Protein AF-A0A354GPM1-F1 (afdb_monomer)

Radius of gyration: 26.28 Å; Cα contacts (8 Å, |Δi|>4): 147; chains: 1; bounding box: 76×31×67 Å

Foldseek 3Di:
DAPVVVLVVLQVCCVPDPFVKHWDWDADPQRKIKIWIDGPNKIWIWIQDPVVQKIAIATDDVVPDDPPPDRPDIGNDPVVNSVVVVVVRVVVVVVVVVVVVVPDDPPPDDDDDDDDDDDDDDDDD

Secondary structure (DSSP, 8-state):
--HHHHHHHHHHHHHHSSS--EEEEEE-TTS-EEEEEEETTEEEEEEEETTTTEEEEEEE-GGGSS--SS-SEEESSHHHHHHHHHHHHHHHHHHHHHHTTTTS---------------------

Mean predicted aligned error: 13.6 Å

Sequence (125 aa):
MGVYEDMTGLADELQKGTFSVRTEIKAFPSGEVWLDVHYAGRLFLIVYLRREQCFGVDEYIRERDGIGTDFHFSFQDFESAKAKLLSLLDEAQSAAALAGKSGFGEQTPVGTVHGADGNRAVSSQ

Nearest PDB structures (foldseek):
  5bvt-assembly1_A  TM=6.983E-01  e=1.173E+00  Pygoscelis papua
  5hr6-assembly2_B  TM=5.581E-01  e=8.258E-01  Escherichia coli
  6hxy-assembly1_A-2  TM=4.390E-01  e=1.873E+00  Danio rerio
  6hxy-assembly1_B-2  TM=3.743E-01  e=1.873E+00  Danio rerio
  6hxv-assembly1_B  TM=3.379E-01  e=3.170E+00  Danio rerio

Solvent-accessible surface area (backbone atoms only — not comparable to full-atom values): 7760 Å² total; per-residue (Å²): 137,54,71,68,55,56,54,49,50,50,43,49,51,45,53,72,42,94,50,86,40,50,63,49,80,48,79,44,95,89,59,32,39,38,37,41,37,36,42,94,93,38,40,35,39,41,34,36,39,58,90,79,57,27,26,34,36,39,72,51,52,86,91,68,70,67,83,59,99,61,65,83,37,77,29,76,43,68,66,60,39,51,52,52,50,50,50,52,52,50,52,49,49,54,50,51,60,53,6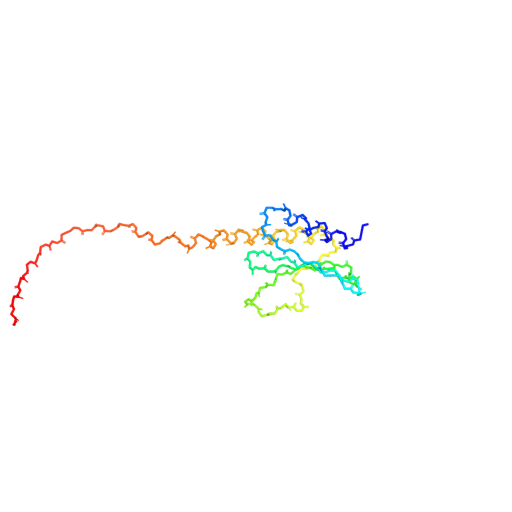1,68,54,78,77,73,74,93,72,82,82,83,82,90,81,83,86,78,89,81,88,81,91,79,89,86,133

pLDDT: mean 72.74, std 16.99, range [40.0, 90.56]

Structure (mmCIF, N/CA/C/O backbone):
data_AF-A0A354GPM1-F1
#
_entry.id   AF-A0A354GPM1-F1
#
loop_
_atom_site.group_PDB
_atom_site.id
_atom_site.type_symbol
_atom_site.label_atom_id
_atom_site.label_alt_id
_atom_site.label_comp_id
_atom_site.label_asym_id
_atom_site.label_entity_id
_atom_site.label_seq_id
_atom_site.pdbx_PDB_ins_code
_atom_site.Cartn_x
_atom_site.Cartn_y
_atom_site.Cartn_z
_atom_site.occupancy
_atom_site.B_iso_or_equiv
_atom_site.auth_seq_id
_atom_site.auth_comp_id
_atom_site.auth_asym_id
_atom_site.auth_atom_id
_atom_site.pdbx_PDB_model_num
ATOM 1 N N . MET A 1 1 ? 17.493 2.861 -6.742 1.00 55.19 1 MET A N 1
ATOM 2 C CA . MET A 1 1 ? 16.599 2.201 -5.778 1.00 55.19 1 MET A CA 1
ATOM 3 C C . MET A 1 1 ? 15.444 1.645 -6.571 1.00 55.19 1 MET A C 1
ATOM 5 O O . MET A 1 1 ? 14.931 2.344 -7.440 1.00 55.19 1 MET A O 1
ATOM 9 N N . GLY A 1 2 ? 15.190 0.350 -6.429 1.00 78.62 2 GLY A N 1
ATOM 10 C CA . GLY A 1 2 ? 14.110 -0.331 -7.128 1.00 78.62 2 GLY A CA 1
ATOM 11 C C . GLY A 1 2 ? 12.808 -0.233 -6.346 1.00 78.62 2 GLY A C 1
ATOM 12 O O . GLY A 1 2 ? 12.821 -0.288 -5.124 1.00 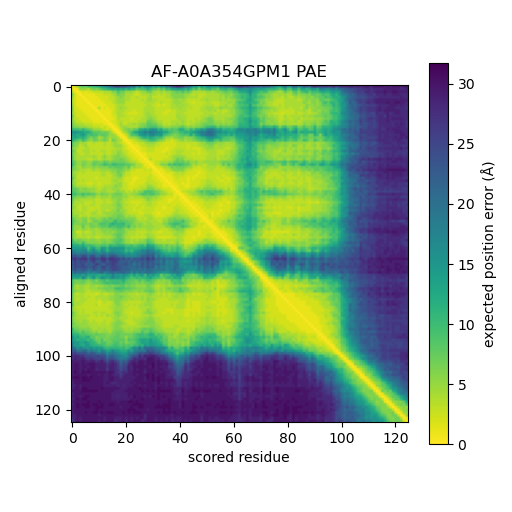78.62 2 GLY A O 1
ATOM 13 N N . VAL A 1 3 ? 11.680 -0.211 -7.057 1.00 81.12 3 VAL A N 1
ATOM 14 C CA . VAL A 1 3 ? 10.333 -0.126 -6.464 1.00 81.12 3 VAL A CA 1
ATOM 15 C C . VAL A 1 3 ? 10.069 -1.195 -5.397 1.00 81.12 3 VAL A C 1
ATOM 17 O O . VAL A 1 3 ? 9.346 -0.966 -4.433 1.00 81.12 3 VAL A O 1
ATOM 20 N N . TYR A 1 4 ? 10.680 -2.370 -5.541 1.00 84.69 4 TYR A N 1
ATOM 21 C CA . TYR A 1 4 ? 10.616 -3.423 -4.533 1.00 84.69 4 TYR A CA 1
ATOM 22 C C . TYR A 1 4 ? 11.267 -3.015 -3.200 1.00 84.69 4 TYR A C 1
ATOM 24 O O . TYR A 1 4 ? 10.730 -3.324 -2.140 1.00 84.69 4 TYR A O 1
ATOM 32 N N . GLU A 1 5 ? 12.405 -2.317 -3.239 1.00 87.69 5 GLU A N 1
ATOM 33 C CA . GLU A 1 5 ? 13.086 -1.814 -2.040 1.00 87.69 5 GLU A CA 1
ATOM 34 C C . GLU A 1 5 ? 12.235 -0.742 -1.355 1.00 87.69 5 GLU A C 1
ATOM 36 O O . GLU A 1 5 ? 12.056 -0.809 -0.143 1.00 87.69 5 GLU A O 1
ATOM 41 N N . ASP A 1 6 ? 11.644 0.175 -2.129 1.00 87.12 6 ASP A N 1
ATOM 42 C CA . ASP A 1 6 ? 10.750 1.220 -1.614 1.00 87.12 6 ASP A CA 1
ATOM 43 C C . ASP A 1 6 ? 9.501 0.619 -0.940 1.00 87.12 6 ASP A C 1
ATOM 45 O O . ASP A 1 6 ? 9.166 0.958 0.196 1.00 87.12 6 ASP A O 1
ATOM 49 N N . MET A 1 7 ? 8.856 -0.357 -1.591 1.00 85.88 7 MET A N 1
ATOM 50 C CA . MET A 1 7 ? 7.717 -1.108 -1.040 1.00 85.88 7 MET A CA 1
ATOM 51 C C . MET A 1 7 ? 8.091 -1.879 0.232 1.00 85.88 7 MET A C 1
ATOM 53 O O . MET A 1 7 ? 7.322 -1.911 1.193 1.00 85.88 7 MET A O 1
ATOM 57 N N . THR A 1 8 ? 9.279 -2.489 0.256 1.00 88.19 8 THR A N 1
ATOM 58 C CA . THR A 1 8 ? 9.772 -3.231 1.425 1.00 88.19 8 THR A CA 1
ATOM 59 C C . THR A 1 8 ? 10.096 -2.300 2.586 1.00 88.19 8 THR A C 1
ATOM 61 O O . THR A 1 8 ? 9.743 -2.605 3.724 1.00 88.19 8 THR A O 1
ATOM 64 N N . GLY A 1 9 ? 10.705 -1.147 2.303 1.00 88.06 9 GLY A N 1
ATOM 65 C CA . GLY A 1 9 ? 10.955 -0.099 3.287 1.00 88.06 9 GLY A CA 1
ATOM 66 C C . GLY A 1 9 ? 9.656 0.398 3.913 1.00 88.06 9 GLY A C 1
ATOM 67 O O . GLY A 1 9 ? 9.536 0.417 5.133 1.00 88.06 9 GLY A O 1
ATOM 68 N N . LEU A 1 10 ? 8.641 0.684 3.093 1.00 86.25 10 LEU A N 1
ATOM 69 C CA . LEU A 1 10 ? 7.324 1.089 3.582 1.00 86.25 10 LEU A CA 1
ATOM 70 C C . LEU A 1 10 ? 6.648 0.002 4.426 1.00 86.25 10 LEU A C 1
ATOM 72 O O . LEU A 1 10 ? 6.079 0.304 5.471 1.00 86.25 10 LEU A O 1
ATOM 76 N N . ALA A 1 11 ? 6.708 -1.261 4.004 1.00 87.38 11 ALA A N 1
ATOM 77 C CA . ALA A 1 11 ? 6.135 -2.369 4.763 1.00 87.38 11 ALA A CA 1
ATOM 78 C C . ALA A 1 11 ? 6.765 -2.509 6.159 1.00 87.38 11 ALA A C 1
ATOM 80 O O . ALA A 1 11 ? 6.046 -2.773 7.124 1.00 87.38 11 ALA A O 1
ATOM 81 N N . ASP A 1 12 ? 8.083 -2.325 6.254 1.00 87.06 12 ASP A N 1
ATOM 82 C CA . ASP A 1 12 ? 8.847 -2.353 7.502 1.00 87.06 12 ASP A CA 1
ATOM 83 C C . ASP A 1 12 ? 8.547 -1.128 8.382 1.00 87.06 12 ASP A C 1
ATOM 85 O O . ASP A 1 12 ? 8.286 -1.288 9.574 1.00 87.06 12 ASP A O 1
ATOM 89 N N . GLU A 1 13 ? 8.479 0.075 7.799 1.00 87.50 13 GLU A N 1
ATOM 90 C CA . GLU A 1 13 ? 8.052 1.297 8.496 1.00 87.50 13 GLU A CA 1
ATOM 91 C C . GLU A 1 13 ? 6.649 1.144 9.093 1.00 87.50 13 GLU A C 1
ATOM 93 O O . GLU A 1 13 ? 6.418 1.493 10.251 1.00 87.50 13 GLU A O 1
ATOM 98 N N . LEU A 1 14 ? 5.715 0.586 8.321 1.00 84.69 14 LEU A N 1
ATOM 99 C CA . LEU A 1 14 ? 4.345 0.337 8.752 1.00 84.69 14 LEU A CA 1
ATOM 100 C C . LEU A 1 14 ? 4.295 -0.673 9.906 1.00 84.69 14 LEU A C 1
ATOM 102 O O . LEU A 1 14 ? 3.635 -0.407 10.906 1.00 84.69 14 LEU A O 1
ATOM 106 N N . GLN A 1 15 ? 5.029 -1.788 9.811 1.00 82.69 15 GLN A N 1
ATOM 107 C CA . GLN A 1 15 ? 5.090 -2.802 10.875 1.00 82.69 15 GLN A CA 1
ATOM 108 C C . GLN A 1 15 ? 5.768 -2.304 12.159 1.00 82.69 15 GLN A C 1
ATOM 110 O O . GLN A 1 15 ? 5.400 -2.732 13.252 1.00 82.69 15 GLN A O 1
ATOM 115 N N . LYS A 1 16 ? 6.772 -1.428 12.042 1.00 81.38 16 LYS A N 1
ATOM 116 C CA . LYS A 1 16 ? 7.478 -0.819 13.184 1.00 81.38 16 LYS A CA 1
ATOM 117 C C . LYS A 1 16 ? 6.754 0.395 13.761 1.00 81.38 16 LYS A C 1
ATOM 119 O O . LYS A 1 16 ? 7.109 0.852 14.847 1.00 81.38 16 LYS A O 1
ATOM 124 N N . GLY A 1 17 ? 5.795 0.941 13.021 1.00 72.75 17 GLY A N 1
ATOM 125 C CA . GLY A 1 17 ? 5.031 2.113 13.406 1.00 72.75 17 GLY A CA 1
ATOM 126 C C . GLY A 1 17 ? 4.049 1.852 14.547 1.00 72.75 17 GLY A C 1
ATOM 127 O O . GLY A 1 17 ? 3.899 0.752 15.071 1.00 72.75 17 GLY A O 1
ATOM 128 N N . THR A 1 18 ? 3.329 2.905 14.924 1.00 64.06 18 THR A N 1
ATOM 129 C CA . THR A 1 18 ? 2.307 2.880 15.986 1.00 64.06 18 THR A CA 1
ATOM 130 C C . THR A 1 18 ? 1.074 2.050 15.610 1.00 64.06 18 THR A C 1
ATOM 132 O O . THR A 1 18 ? 0.265 1.694 16.469 1.00 64.06 18 THR A O 1
ATOM 135 N N . PHE A 1 19 ? 0.894 1.750 14.325 1.00 65.94 19 PHE A N 1
ATOM 136 C CA . PHE A 1 19 ? -0.253 1.007 13.836 1.00 65.94 19 PHE A CA 1
ATOM 137 C C . PHE A 1 19 ? 0.020 -0.494 13.953 1.00 65.94 19 PHE A C 1
ATOM 139 O O . PHE A 1 19 ? 1.012 -0.991 13.434 1.00 65.94 19 PHE A O 1
ATOM 146 N N . SER A 1 20 ? -0.874 -1.250 14.597 1.00 73.06 20 SER A N 1
ATOM 147 C CA . SER A 1 20 ? -0.839 -2.720 14.555 1.00 73.06 20 SER A CA 1
ATOM 148 C C . SER A 1 20 ? -1.300 -3.219 13.182 1.00 73.06 20 SER A C 1
ATOM 150 O O . SER A 1 20 ? -2.395 -3.761 13.034 1.00 73.06 20 SER A O 1
ATOM 152 N N . VAL A 1 21 ? -0.483 -2.958 12.164 1.00 82.88 21 VAL A N 1
ATOM 153 C CA . VAL A 1 21 ? -0.718 -3.335 10.772 1.00 82.88 21 VAL A CA 1
ATOM 154 C C . VAL A 1 21 ? 0.043 -4.597 10.433 1.00 82.88 21 VAL A C 1
ATOM 156 O O . VAL A 1 21 ? 1.176 -4.804 10.863 1.00 82.88 21 VAL A O 1
ATOM 159 N N . ARG A 1 22 ? -0.579 -5.446 9.623 1.00 86.50 22 ARG A N 1
ATOM 160 C CA . ARG A 1 22 ? 0.089 -6.594 9.018 1.00 86.50 22 ARG A CA 1
ATOM 161 C C . ARG A 1 22 ? 0.302 -6.292 7.548 1.00 86.50 22 ARG A C 1
ATOM 163 O O . ARG A 1 22 ? -0.668 -6.020 6.847 1.00 86.50 22 ARG A O 1
ATOM 170 N N . THR A 1 23 ? 1.547 -6.353 7.098 1.00 89.31 23 THR A N 1
ATOM 171 C CA . THR A 1 23 ? 1.896 -6.099 5.701 1.00 89.31 23 THR A CA 1
ATOM 172 C C . THR A 1 23 ? 2.361 -7.376 5.007 1.00 89.31 23 THR A C 1
ATOM 174 O O . THR A 1 23 ? 3.011 -8.223 5.620 1.00 89.31 23 THR A O 1
ATOM 177 N N . GLU A 1 24 ? 1.997 -7.543 3.738 1.00 89.75 24 GLU A N 1
ATOM 178 C CA . GLU A 1 24 ? 2.404 -8.670 2.893 1.00 89.75 24 GLU A CA 1
ATOM 179 C C . GLU A 1 24 ? 2.786 -8.153 1.502 1.00 89.75 24 GLU A C 1
ATOM 181 O O . GLU A 1 24 ? 1.989 -7.501 0.836 1.00 89.75 24 GLU A O 1
ATOM 186 N N . ILE A 1 25 ? 4.018 -8.430 1.068 1.00 90.56 25 ILE A N 1
ATOM 187 C CA . ILE A 1 25 ? 4.526 -8.013 -0.246 1.00 90.56 25 ILE A CA 1
ATOM 188 C C . ILE A 1 25 ? 4.445 -9.188 -1.212 1.00 90.56 25 ILE A C 1
ATOM 190 O O . ILE A 1 25 ? 4.903 -10.291 -0.906 1.00 90.56 25 ILE A O 1
ATOM 194 N N . LYS A 1 26 ? 3.931 -8.933 -2.412 1.00 89.38 26 LYS A N 1
ATOM 195 C CA . LYS A 1 26 ? 3.861 -9.880 -3.525 1.00 89.38 26 LYS A CA 1
ATOM 196 C C . LYS A 1 26 ? 4.541 -9.276 -4.744 1.00 89.38 26 LYS A C 1
ATOM 198 O O . LYS A 1 26 ? 4.072 -8.297 -5.315 1.00 89.38 26 LYS A O 1
ATOM 203 N N . ALA A 1 27 ? 5.653 -9.872 -5.155 1.00 86.88 27 ALA A N 1
ATOM 204 C CA . ALA A 1 27 ? 6.325 -9.523 -6.400 1.00 86.88 27 ALA A CA 1
ATOM 205 C C . ALA A 1 27 ? 5.941 -10.528 -7.489 1.00 86.88 27 ALA A C 1
ATOM 207 O O . ALA A 1 27 ? 6.052 -11.740 -7.292 1.00 86.88 27 ALA A O 1
ATOM 208 N N . PHE A 1 28 ? 5.510 -10.028 -8.643 1.00 84.81 28 PHE A N 1
ATOM 209 C CA . PHE A 1 28 ? 5.119 -10.852 -9.780 1.00 84.81 28 PHE A CA 1
ATOM 210 C C . PHE A 1 28 ? 6.237 -10.902 -10.828 1.00 84.81 28 PHE A C 1
ATOM 212 O O . PHE A 1 28 ? 6.945 -9.912 -11.026 1.00 84.81 28 PHE A O 1
ATOM 219 N N . PRO A 1 29 ? 6.384 -12.018 -11.569 1.00 79.19 29 PRO A N 1
ATOM 220 C CA . PRO A 1 29 ? 7.387 -12.141 -12.631 1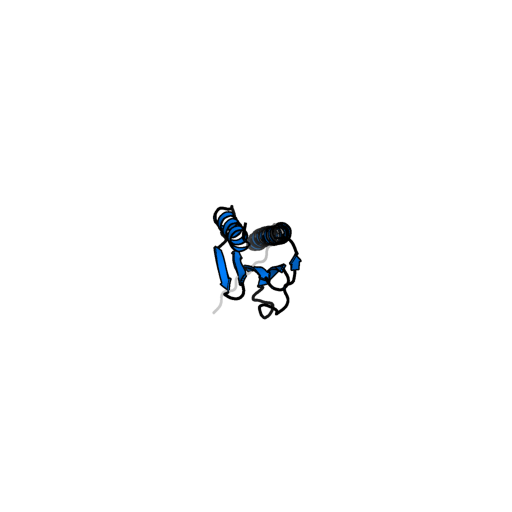.00 79.19 29 PRO A CA 1
ATOM 221 C C . PRO A 1 29 ? 7.190 -11.129 -13.774 1.00 79.19 29 PRO A C 1
ATOM 223 O O . PRO A 1 29 ? 8.134 -10.826 -14.499 1.00 79.19 29 PRO A O 1
ATOM 226 N N . SER A 1 30 ? 5.993 -10.550 -13.905 1.00 79.50 30 SER A N 1
ATOM 227 C CA . SER A 1 30 ? 5.692 -9.414 -14.785 1.00 79.50 30 SER A CA 1
ATOM 228 C C . SER A 1 30 ? 6.480 -8.137 -14.433 1.00 79.50 30 SER A C 1
ATOM 230 O O . SER A 1 30 ? 6.636 -7.238 -15.265 1.00 79.50 30 SER A O 1
ATOM 232 N N . GLY A 1 31 ? 6.990 -8.055 -13.200 1.00 81.94 31 GLY A N 1
ATOM 233 C CA . GLY A 1 31 ? 7.617 -6.876 -12.605 1.00 81.94 31 GLY A CA 1
ATOM 234 C C . GLY A 1 31 ? 6.638 -5.946 -11.882 1.00 81.94 31 GLY A C 1
ATOM 235 O O . GLY A 1 31 ? 7.018 -4.837 -11.520 1.00 81.94 31 GLY A O 1
ATOM 236 N N . GLU A 1 32 ? 5.396 -6.387 -11.686 1.00 87.06 32 GLU A N 1
ATOM 237 C CA . GLU A 1 32 ? 4.425 -5.730 -10.810 1.00 87.06 32 GLU A CA 1
ATOM 238 C C . GLU A 1 32 ? 4.743 -6.072 -9.351 1.00 87.06 32 GLU A C 1
ATOM 240 O O . GLU A 1 32 ? 5.130 -7.203 -9.038 1.00 87.06 32 GLU A O 1
ATOM 245 N N . VAL A 1 33 ? 4.581 -5.100 -8.457 1.00 89.31 33 VAL A N 1
ATOM 246 C CA . VAL A 1 33 ? 4.828 -5.276 -7.019 1.00 89.31 33 VAL A CA 1
ATOM 247 C C . VAL A 1 33 ? 3.602 -4.816 -6.262 1.00 89.31 33 VAL A C 1
ATOM 249 O O . VAL A 1 33 ? 3.147 -3.698 -6.460 1.00 89.31 33 VAL A O 1
ATOM 252 N N . TRP A 1 34 ? 3.048 -5.690 -5.440 1.00 90.25 34 TRP A N 1
ATOM 253 C CA . TRP A 1 34 ? 1.841 -5.449 -4.668 1.00 90.25 34 TRP A CA 1
ATOM 254 C C . TRP A 1 34 ? 2.206 -5.492 -3.191 1.00 90.25 34 TRP A C 1
ATOM 256 O O . TRP A 1 34 ? 3.002 -6.331 -2.767 1.00 90.25 34 TRP A O 1
ATOM 266 N N . LEU A 1 35 ? 1.630 -4.588 -2.416 1.00 89.88 35 LEU A N 1
ATOM 267 C CA . LEU A 1 35 ? 1.771 -4.533 -0.974 1.00 89.88 35 LEU A CA 1
ATOM 268 C C . LEU A 1 35 ? 0.374 -4.454 -0.361 1.00 89.88 35 LEU A C 1
ATOM 270 O O . LEU A 1 35 ? -0.339 -3.458 -0.500 1.00 89.88 35 LEU A O 1
ATOM 274 N N . ASP A 1 36 ? 0.020 -5.529 0.330 1.00 89.69 36 ASP A N 1
ATOM 275 C CA . ASP A 1 36 ? -1.226 -5.696 1.059 1.00 89.69 36 ASP A CA 1
ATOM 276 C C . ASP A 1 36 ? -0.999 -5.199 2.491 1.00 89.69 36 ASP A C 1
ATOM 278 O O . ASP A 1 36 ? -0.077 -5.646 3.177 1.00 89.69 36 ASP A O 1
ATOM 282 N N . VAL A 1 37 ? -1.833 -4.282 2.970 1.00 87.94 37 VAL A N 1
ATOM 283 C CA . VAL A 1 37 ? -1.747 -3.679 4.303 1.00 87.94 37 VAL A CA 1
ATOM 284 C C . VAL A 1 37 ? -3.058 -3.907 5.042 1.00 87.94 37 VAL A C 1
ATOM 286 O O . VAL A 1 37 ? -4.077 -3.280 4.770 1.00 87.94 37 VAL A O 1
ATOM 289 N N . HIS A 1 38 ? -3.041 -4.805 6.018 1.00 86.06 38 HIS A N 1
ATOM 290 C CA . HIS A 1 38 ? -4.192 -5.099 6.860 1.00 86.06 38 HIS A CA 1
ATOM 291 C C . HIS A 1 38 ? -4.169 -4.237 8.122 1.00 86.06 38 HIS A C 1
ATOM 293 O O . HIS A 1 38 ? -3.243 -4.343 8.929 1.00 86.06 38 HIS A O 1
ATOM 299 N N . TYR A 1 39 ? -5.220 -3.446 8.332 1.00 83.94 39 TYR A N 1
ATOM 300 C CA . TYR A 1 39 ? -5.386 -2.589 9.503 1.00 83.94 39 TYR A CA 1
ATOM 301 C C . TYR A 1 39 ? -6.825 -2.614 10.018 1.00 83.94 39 TYR A C 1
ATOM 303 O O . TYR A 1 39 ? -7.755 -2.379 9.256 1.00 83.94 39 TYR A O 1
ATOM 311 N N . ALA A 1 40 ? -7.022 -2.873 11.315 1.00 77.19 40 ALA A N 1
ATOM 312 C CA . ALA A 1 40 ? -8.334 -2.791 11.978 1.00 77.19 40 ALA A CA 1
ATOM 313 C C . ALA A 1 40 ? -9.485 -3.532 11.244 1.00 77.19 40 ALA A C 1
ATOM 315 O O . ALA A 1 40 ? -10.629 -3.085 11.246 1.00 77.19 40 ALA A O 1
ATOM 316 N N . GLY A 1 41 ? -9.184 -4.665 10.595 1.00 75.00 41 GLY A N 1
ATOM 317 C CA . GLY A 1 41 ? -10.158 -5.450 9.820 1.00 75.00 41 GLY A CA 1
ATOM 318 C C . GLY A 1 41 ? -10.409 -4.955 8.388 1.00 75.00 41 GLY A C 1
ATOM 319 O O . GLY A 1 41 ? -11.181 -5.581 7.665 1.00 75.00 41 GLY A O 1
ATOM 320 N N . ARG A 1 42 ? -9.734 -3.884 7.965 1.00 79.94 42 ARG A N 1
ATOM 321 C CA . ARG A 1 42 ? -9.707 -3.357 6.597 1.00 79.94 42 ARG A CA 1
ATOM 322 C C . ARG A 1 42 ? -8.418 -3.771 5.897 1.00 79.94 42 ARG A C 1
ATOM 324 O O . ARG A 1 42 ? -7.397 -3.998 6.551 1.00 79.94 42 ARG A O 1
ATOM 331 N N . LEU A 1 43 ? -8.474 -3.896 4.578 1.00 84.06 43 LEU A N 1
ATOM 332 C CA . LEU A 1 43 ? -7.319 -4.204 3.744 1.00 84.06 43 LEU A CA 1
ATOM 333 C C . LEU A 1 43 ? -7.095 -3.030 2.794 1.00 84.06 43 LEU A C 1
ATOM 335 O O . LEU A 1 43 ? -7.992 -2.662 2.050 1.00 84.06 43 LEU A O 1
ATOM 339 N N . PHE A 1 44 ? -5.900 -2.466 2.825 1.00 86.62 44 PHE A N 1
ATOM 340 C CA . PHE A 1 44 ? -5.434 -1.450 1.895 1.00 86.62 44 PHE A CA 1
ATOM 341 C C . PHE A 1 44 ? -4.402 -2.077 0.969 1.00 86.62 44 PHE A C 1
ATOM 343 O O . PHE A 1 44 ? -3.629 -2.935 1.390 1.00 86.62 44 PHE A O 1
ATOM 350 N N . LEU A 1 45 ? -4.388 -1.658 -0.285 1.00 86.31 45 LEU A N 1
ATOM 351 C CA . LEU A 1 45 ? -3.497 -2.180 -1.303 1.00 86.31 45 LEU A CA 1
ATOM 352 C C . LEU A 1 45 ? -2.716 -1.026 -1.918 1.00 86.31 45 LEU A C 1
ATOM 354 O O . LEU A 1 45 ? -3.302 -0.007 -2.279 1.00 86.31 45 LEU A O 1
ATOM 358 N N . ILE A 1 46 ? -1.410 -1.202 -2.083 1.00 89.19 46 ILE A N 1
ATOM 359 C CA . ILE A 1 46 ? -0.608 -0.380 -2.988 1.00 89.19 46 ILE A CA 1
ATOM 360 C C . ILE A 1 46 ? 0.069 -1.287 -4.011 1.00 89.19 46 ILE A C 1
ATOM 362 O O . ILE A 1 46 ? 0.772 -2.234 -3.667 1.00 89.19 46 ILE A O 1
ATOM 366 N N . VAL A 1 47 ? -0.170 -1.010 -5.287 1.00 88.62 47 VAL A N 1
ATOM 367 C CA . VAL A 1 47 ? 0.381 -1.751 -6.419 1.00 88.62 47 VAL A CA 1
ATOM 368 C C . VAL A 1 47 ? 1.285 -0.849 -7.235 1.00 88.62 47 VAL A C 1
ATOM 370 O O . VAL A 1 47 ? 0.990 0.320 -7.443 1.00 88.62 47 VAL A O 1
ATOM 373 N N . TYR A 1 48 ? 2.373 -1.403 -7.743 1.00 87.88 48 TYR A N 1
ATOM 374 C CA . TYR A 1 48 ? 3.167 -0.809 -8.799 1.00 87.88 48 TYR A CA 1
ATOM 375 C C . TYR A 1 48 ? 2.896 -1.522 -10.119 1.00 87.88 48 TYR A C 1
ATOM 377 O O . TYR A 1 48 ? 3.209 -2.708 -10.278 1.00 87.88 48 TYR A O 1
ATOM 385 N N . LEU A 1 49 ? 2.352 -0.774 -11.073 1.00 85.25 49 LEU A N 1
ATOM 386 C CA . LEU A 1 49 ? 2.072 -1.225 -12.426 1.00 85.25 49 LEU A CA 1
ATOM 387 C C . LEU A 1 49 ? 3.257 -0.844 -13.306 1.00 85.25 49 LEU A C 1
ATOM 389 O O . LEU A 1 49 ? 3.401 0.296 -13.744 1.00 85.25 49 LEU A O 1
ATOM 393 N N . ARG A 1 50 ? 4.135 -1.813 -13.580 1.00 83.94 50 ARG A N 1
ATOM 394 C CA . ARG A 1 50 ? 5.359 -1.577 -14.363 1.00 83.94 50 ARG A CA 1
ATOM 395 C C . ARG A 1 50 ? 5.077 -1.039 -15.767 1.00 83.94 50 ARG A C 1
ATOM 397 O O . ARG A 1 50 ? 5.861 -0.251 -16.286 1.00 83.94 50 ARG A O 1
ATOM 404 N N . ARG A 1 51 ? 3.998 -1.504 -16.402 1.00 82.88 51 ARG A N 1
ATOM 405 C CA . ARG A 1 51 ? 3.621 -1.116 -17.769 1.00 82.88 51 ARG A CA 1
ATOM 406 C C . ARG A 1 51 ? 3.199 0.351 -17.842 1.00 82.88 51 ARG A C 1
ATOM 408 O O . ARG A 1 51 ? 3.678 1.072 -18.712 1.00 82.88 51 ARG A O 1
ATOM 415 N N . GLU A 1 52 ? 2.373 0.782 -16.900 1.00 83.94 52 GLU A N 1
ATOM 416 C CA . GLU A 1 52 ? 1.911 2.165 -16.780 1.00 83.94 52 GLU A CA 1
ATOM 417 C C . GLU A 1 52 ? 2.912 3.076 -16.046 1.00 83.94 52 GLU A C 1
ATOM 419 O O . GLU A 1 52 ? 2.768 4.295 -16.087 1.00 83.94 52 GLU A O 1
ATOM 424 N N . GLN A 1 53 ? 3.942 2.497 -15.414 1.00 84.06 53 GLN A N 1
ATOM 425 C CA . GLN A 1 53 ? 4.926 3.186 -14.570 1.00 84.06 53 GLN A CA 1
ATOM 426 C C . GLN A 1 53 ? 4.265 4.042 -13.482 1.00 84.06 53 GLN A C 1
ATOM 428 O O . GLN A 1 53 ? 4.690 5.161 -13.207 1.00 84.06 53 GLN A O 1
ATOM 433 N N . CYS A 1 54 ? 3.213 3.506 -12.867 1.00 87.19 54 CYS A N 1
ATOM 434 C CA . CYS A 1 54 ? 2.433 4.205 -11.859 1.00 87.19 54 CYS A CA 1
ATOM 435 C C . CYS A 1 54 ? 2.124 3.308 -10.656 1.00 87.19 54 CYS A C 1
ATOM 437 O O . CYS A 1 54 ? 2.238 2.080 -10.703 1.00 87.19 54 CYS A O 1
ATOM 439 N N . PHE A 1 55 ? 1.748 3.957 -9.563 1.00 87.44 55 PHE A N 1
ATOM 440 C CA . PHE A 1 55 ? 1.354 3.359 -8.304 1.00 87.44 55 PHE A CA 1
ATOM 441 C C . PHE A 1 55 ? -0.158 3.475 -8.132 1.00 87.44 55 PHE A C 1
ATOM 443 O O . PHE A 1 55 ? -0.687 4.584 -8.063 1.00 87.44 55 PHE A O 1
ATOM 450 N N . GLY A 1 56 ? -0.850 2.344 -8.055 1.00 87.12 56 GLY A N 1
ATOM 451 C CA . GLY A 1 56 ? -2.264 2.275 -7.698 1.00 8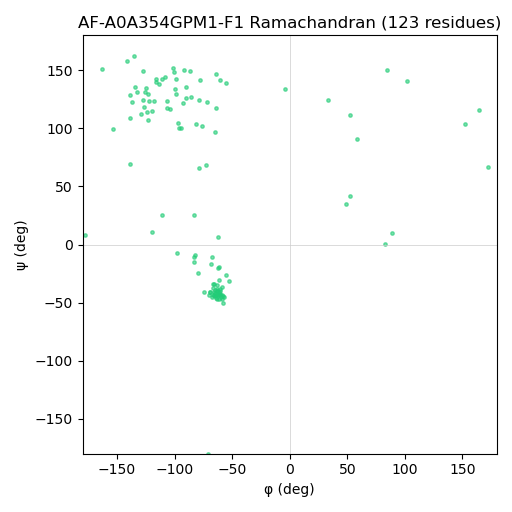7.12 56 GLY A CA 1
ATOM 452 C C . GLY A 1 56 ? -2.423 2.114 -6.189 1.00 87.12 56 GLY A C 1
ATOM 453 O O . GLY A 1 56 ? -1.709 1.318 -5.588 1.00 87.12 56 GLY A O 1
ATOM 454 N N . VAL A 1 57 ? -3.343 2.851 -5.574 1.00 87.00 57 VAL A N 1
ATOM 455 C CA . VAL A 1 57 ? -3.724 2.707 -4.164 1.00 87.00 57 VAL A CA 1
ATOM 456 C C . VAL A 1 57 ? -5.218 2.441 -4.091 1.00 87.00 57 VAL A C 1
ATOM 458 O O . VAL A 1 57 ? -6.006 3.189 -4.672 1.00 87.00 57 VAL A O 1
ATOM 461 N N . ASP A 1 58 ? -5.595 1.400 -3.355 1.00 83.50 58 ASP A N 1
ATOM 462 C CA . ASP A 1 58 ? -6.987 0.990 -3.201 1.00 83.50 58 ASP A CA 1
ATOM 463 C C . ASP A 1 58 ? -7.311 0.512 -1.775 1.00 83.50 58 ASP A C 1
ATOM 465 O O . ASP A 1 58 ? -6.420 0.135 -1.010 1.00 83.50 58 ASP A O 1
ATOM 469 N N . GLU A 1 59 ? -8.592 0.545 -1.402 1.00 81.19 59 GLU A N 1
ATOM 470 C CA . GLU A 1 59 ? -9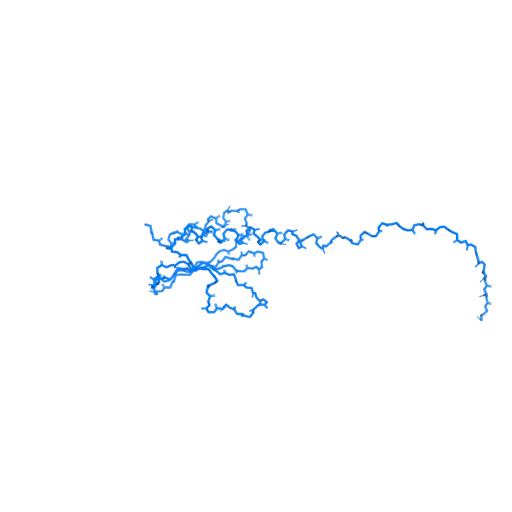.099 0.030 -0.125 1.00 81.19 59 GLU A CA 1
ATOM 471 C C . GLU A 1 59 ? -10.109 -1.083 -0.407 1.00 81.19 59 GLU A C 1
ATOM 473 O O . GLU A 1 59 ? -11.206 -0.853 -0.915 1.00 81.19 59 GLU A O 1
ATOM 478 N N . TYR A 1 60 ? -9.767 -2.301 -0.000 1.00 71.81 60 TYR A N 1
ATOM 479 C CA . TYR A 1 60 ? -10.672 -3.430 -0.073 1.00 71.81 60 TYR A CA 1
ATOM 480 C C . TY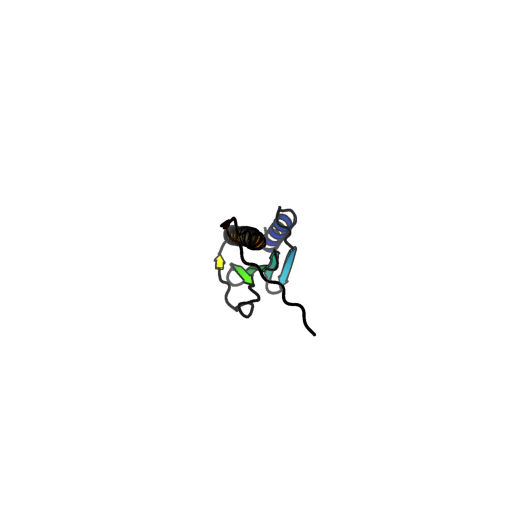R A 1 60 ? -11.718 -3.366 1.046 1.00 71.81 60 TYR A C 1
ATOM 482 O O . TYR A 1 60 ? -11.471 -3.737 2.201 1.00 71.81 60 TYR A O 1
ATOM 490 N N . ILE A 1 61 ? -12.927 -2.940 0.677 1.00 64.69 61 ILE A N 1
ATOM 491 C CA . ILE A 1 61 ? -14.100 -2.911 1.551 1.00 64.69 61 ILE A CA 1
ATOM 492 C C . ILE A 1 61 ? -14.937 -4.166 1.286 1.00 64.69 61 ILE A C 1
ATOM 494 O O . ILE A 1 61 ? -15.663 -4.256 0.299 1.00 64.69 61 ILE A O 1
ATOM 498 N N . ARG A 1 62 ? -14.869 -5.137 2.207 1.00 56.72 62 ARG A N 1
ATOM 499 C CA . ARG A 1 62 ? -15.556 -6.442 2.102 1.00 56.72 62 ARG A CA 1
ATOM 500 C C . ARG A 1 62 ? -17.078 -6.327 1.883 1.00 56.72 62 ARG A C 1
ATOM 502 O O . ARG A 1 62 ? -17.671 -7.236 1.317 1.00 56.72 62 ARG A O 1
ATOM 509 N N . GLU A 1 63 ? -17.697 -5.230 2.321 1.00 55.94 63 GLU A N 1
ATOM 510 C CA . GLU A 1 63 ? -19.141 -4.966 2.190 1.00 55.94 63 GLU A CA 1
ATOM 511 C C . GLU A 1 63 ? -19.565 -4.405 0.818 1.00 55.94 63 GLU A C 1
ATOM 513 O O . GLU A 1 63 ? -20.760 -4.319 0.549 1.00 55.94 63 GLU A O 1
ATOM 518 N N . ARG A 1 64 ? -18.622 -4.026 -0.059 1.00 54.53 64 ARG A N 1
ATOM 519 C CA . ARG A 1 64 ? -18.899 -3.366 -1.351 1.00 54.53 64 ARG A CA 1
ATOM 520 C C . ARG A 1 64 ? -18.612 -4.218 -2.594 1.00 54.53 64 ARG A C 1
ATOM 522 O O . ARG A 1 64 ? -18.427 -3.656 -3.663 1.00 54.53 64 ARG A O 1
ATOM 529 N N . ASP A 1 65 ? -18.652 -5.542 -2.456 1.00 45.75 65 ASP A N 1
ATOM 530 C CA . ASP A 1 65 ? -18.563 -6.504 -3.567 1.00 45.75 65 ASP A CA 1
ATOM 531 C C . ASP A 1 65 ? -17.271 -6.376 -4.410 1.00 45.75 65 ASP A C 1
ATOM 533 O O . ASP A 1 65 ? -17.201 -5.674 -5.415 1.00 45.75 65 ASP A O 1
ATOM 537 N N . GLY A 1 66 ? -16.239 -7.123 -4.002 1.00 50.38 66 GLY A N 1
ATOM 538 C CA . GLY A 1 66 ? -15.071 -7.433 -4.833 1.00 50.38 66 GLY A CA 1
ATOM 539 C C . GLY A 1 66 ? -13.960 -6.380 -4.852 1.00 50.38 66 GLY A C 1
ATOM 540 O O . GLY A 1 66 ? -14.185 -5.186 -4.690 1.00 50.38 66 GLY A O 1
ATOM 541 N N . ILE A 1 67 ? -12.721 -6.848 -5.051 1.00 49.09 67 ILE A N 1
ATOM 542 C CA . ILE A 1 67 ? -11.604 -5.992 -5.464 1.00 49.09 67 ILE A CA 1
ATOM 543 C C . ILE A 1 67 ? -12.016 -5.519 -6.855 1.00 49.09 67 ILE A C 1
ATOM 545 O O . ILE A 1 67 ? -11.933 -6.289 -7.814 1.00 49.09 67 ILE A O 1
ATOM 549 N N . GLY A 1 68 ? -12.600 -4.326 -6.937 1.00 48.09 68 GLY A N 1
ATOM 550 C CA . GLY A 1 68 ? -12.999 -3.739 -8.203 1.00 48.09 68 GLY A CA 1
ATOM 551 C C . GLY A 1 68 ? -11.787 -3.687 -9.123 1.00 48.09 68 GLY A C 1
ATOM 552 O O . GLY A 1 68 ? -10.679 -3.385 -8.695 1.00 48.09 68 GLY A O 1
ATOM 553 N N . THR A 1 69 ? -11.992 -3.994 -10.397 1.00 48.84 69 THR A N 1
ATOM 554 C CA . THR A 1 69 ? -10.972 -3.971 -11.459 1.00 48.84 69 THR A CA 1
ATOM 555 C C . THR A 1 69 ? -10.365 -2.576 -11.719 1.00 48.84 69 THR A C 1
ATOM 557 O O . THR A 1 69 ? -9.607 -2.417 -12.671 1.00 48.84 69 THR A O 1
ATOM 560 N N . ASP A 1 70 ? -10.701 -1.582 -10.893 1.00 53.16 70 ASP A N 1
ATOM 561 C CA . ASP A 1 70 ? -10.342 -0.172 -10.993 1.00 53.16 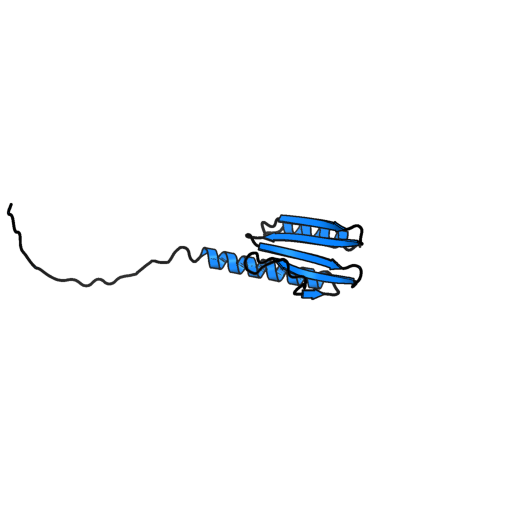70 ASP A CA 1
ATOM 562 C C . ASP A 1 70 ? -9.707 0.270 -9.670 1.00 53.16 70 ASP A C 1
ATOM 564 O O . ASP A 1 70 ? -10.349 0.227 -8.622 1.00 53.16 70 ASP A O 1
ATOM 568 N N . PHE A 1 71 ? -8.447 0.702 -9.724 1.00 61.47 71 PHE A N 1
ATOM 569 C CA . PHE A 1 71 ? -7.787 1.337 -8.587 1.00 61.47 71 PHE A CA 1
ATOM 570 C C . PHE A 1 71 ? -8.384 2.731 -8.392 1.00 61.47 71 PHE A C 1
ATOM 572 O O . PHE A 1 71 ? -8.317 3.558 -9.303 1.00 61.47 71 PHE A O 1
ATOM 579 N N . HIS A 1 72 ? -8.928 3.028 -7.210 1.00 68.31 72 HIS A N 1
ATOM 580 C CA . HIS A 1 72 ? -9.545 4.333 -6.953 1.00 68.31 72 HIS A CA 1
ATOM 581 C C . HIS A 1 72 ? -8.566 5.504 -7.090 1.00 68.31 72 HIS A C 1
ATOM 583 O O . HIS A 1 72 ? -8.973 6.614 -7.439 1.00 68.31 72 HIS A O 1
ATOM 589 N N . PHE A 1 73 ? -7.283 5.275 -6.802 1.00 78.25 73 PHE A N 1
ATOM 590 C CA . PHE A 1 73 ? -6.253 6.299 -6.904 1.00 78.25 73 PHE A CA 1
ATOM 591 C C . PHE A 1 73 ? -5.028 5.769 -7.642 1.00 78.25 73 PHE A C 1
ATOM 593 O O . PHE A 1 73 ? -4.495 4.720 -7.297 1.00 78.25 73 PHE A O 1
ATOM 600 N N . SER A 1 74 ? -4.539 6.529 -8.620 1.00 84.38 74 SER A N 1
ATOM 601 C CA . SER A 1 74 ? -3.299 6.239 -9.343 1.00 84.38 74 SER A CA 1
ATOM 602 C C . SER A 1 74 ? -2.357 7.439 -9.295 1.00 84.38 74 SER A C 1
ATOM 604 O O . SER A 1 74 ? -2.765 8.557 -9.618 1.00 84.38 74 SER A O 1
ATOM 606 N N . PHE A 1 75 ? -1.095 7.209 -8.949 1.00 87.44 75 PHE A N 1
ATOM 607 C CA . PHE A 1 75 ? -0.056 8.232 -8.834 1.00 87.44 75 PHE A CA 1
ATOM 608 C C . PHE A 1 75 ? 1.177 7.847 -9.649 1.00 87.44 75 PHE A C 1
ATOM 610 O O . PHE A 1 75 ? 1.485 6.672 -9.793 1.00 87.44 75 PHE A O 1
ATOM 617 N N . GLN A 1 76 ? 1.910 8.826 -10.176 1.00 86.69 76 GLN A N 1
ATOM 618 C CA . GLN A 1 76 ? 3.170 8.559 -10.889 1.00 86.69 76 GLN A CA 1
ATOM 619 C C . GLN A 1 76 ? 4.340 8.333 -9.918 1.00 86.69 76 GLN A C 1
ATOM 621 O O . GLN A 1 76 ? 5.290 7.627 -10.243 1.00 86.69 76 GLN A O 1
ATOM 626 N N . ASP A 1 77 ? 4.234 8.868 -8.701 1.00 86.62 77 ASP A N 1
ATOM 627 C CA . ASP A 1 77 ? 5.299 8.868 -7.704 1.00 86.62 77 ASP A CA 1
ATOM 628 C C . ASP A 1 77 ? 4.952 8.007 -6.489 1.00 86.62 77 ASP A C 1
ATOM 630 O O . ASP A 1 77 ? 3.846 8.088 -5.939 1.00 86.62 77 ASP A O 1
ATOM 634 N N . PHE A 1 78 ? 5.943 7.248 -6.017 1.00 85.62 78 PHE A N 1
ATOM 635 C CA . PHE A 1 78 ? 5.827 6.412 -4.822 1.00 85.62 78 PHE A CA 1
ATOM 636 C C . PHE A 1 78 ? 5.450 7.228 -3.582 1.00 85.62 78 PHE A C 1
ATOM 638 O O . PHE A 1 78 ? 4.547 6.846 -2.847 1.00 85.62 78 PHE A O 1
ATOM 645 N N . GLU A 1 79 ? 6.079 8.389 -3.388 1.00 87.81 79 GLU A N 1
ATOM 646 C CA . GLU A 1 79 ? 5.834 9.261 -2.233 1.00 87.81 79 GLU A CA 1
ATOM 647 C C . GLU A 1 79 ? 4.377 9.741 -2.165 1.00 87.81 79 GLU A C 1
ATOM 649 O O . GLU A 1 79 ? 3.786 9.794 -1.088 1.00 87.81 79 GLU A O 1
ATOM 654 N N . SER A 1 80 ? 3.765 10.035 -3.318 1.00 89.56 80 SER A N 1
ATOM 655 C CA . SER A 1 80 ? 2.358 10.453 -3.380 1.00 89.56 80 SER A CA 1
ATOM 656 C C . SER A 1 80 ? 1.419 9.297 -3.033 1.00 89.56 80 SER A C 1
ATOM 658 O O . SER A 1 80 ? 0.460 9.476 -2.279 1.00 89.56 80 SER A O 1
ATOM 660 N N . ALA A 1 81 ? 1.725 8.094 -3.527 1.00 88.38 81 ALA A N 1
ATOM 661 C CA . ALA A 1 81 ? 0.977 6.887 -3.197 1.00 88.38 81 ALA A CA 1
ATOM 662 C C . ALA A 1 81 ? 1.119 6.513 -1.710 1.00 88.38 81 ALA A C 1
ATOM 664 O O . ALA A 1 81 ? 0.120 6.239 -1.042 1.00 88.38 81 ALA A O 1
ATOM 665 N N . LYS A 1 82 ? 2.339 6.591 -1.164 1.00 88.81 82 LYS A N 1
ATOM 666 C CA . LYS A 1 82 ? 2.644 6.401 0.260 1.00 88.81 82 LYS A CA 1
ATOM 667 C C . LYS A 1 82 ? 1.867 7.390 1.125 1.00 88.81 82 LYS A C 1
ATOM 669 O O . LYS A 1 82 ? 1.200 6.974 2.069 1.00 88.81 82 LYS A O 1
ATOM 674 N N . ALA A 1 83 ? 1.910 8.681 0.798 1.00 89.94 83 ALA A N 1
ATOM 675 C CA . ALA A 1 83 ? 1.182 9.706 1.539 1.00 89.94 83 ALA A CA 1
ATOM 676 C C . ALA A 1 83 ? -0.327 9.425 1.553 1.00 89.94 83 ALA A C 1
ATOM 678 O O . ALA A 1 83 ? -0.953 9.488 2.611 1.00 89.94 83 ALA A O 1
ATOM 679 N N . LYS A 1 84 ? -0.903 9.040 0.405 1.00 88.94 84 LYS A N 1
ATOM 680 C CA . LYS A 1 84 ? -2.328 8.710 0.319 1.00 88.94 84 LYS A CA 1
ATOM 681 C C . LYS A 1 84 ? -2.692 7.483 1.157 1.00 88.94 84 LYS A C 1
ATOM 683 O O . LYS A 1 84 ? -3.696 7.526 1.864 1.00 88.94 84 LYS A O 1
ATOM 688 N N . LEU A 1 85 ? -1.875 6.429 1.121 1.00 87.31 85 LEU A N 1
ATOM 689 C CA . LEU A 1 85 ? -2.061 5.237 1.952 1.00 87.31 85 LEU A CA 1
ATOM 690 C C . LEU A 1 85 ? -2.033 5.584 3.448 1.00 87.31 85 LEU A C 1
ATOM 692 O O . LEU A 1 85 ? -2.897 5.139 4.199 1.00 87.31 85 LEU A O 1
ATOM 696 N N . LEU A 1 86 ? -1.074 6.407 3.881 1.00 86.25 86 LEU A N 1
ATOM 697 C CA . LEU A 1 86 ? -0.975 6.845 5.275 1.00 86.25 86 LEU A CA 1
ATOM 698 C C . LEU A 1 86 ? -2.189 7.674 5.706 1.00 86.25 86 LEU A C 1
ATOM 700 O O . LEU A 1 86 ? -2.695 7.461 6.804 1.00 86.25 86 LEU A O 1
ATOM 704 N N . SER A 1 87 ? -2.697 8.563 4.846 1.00 87.25 87 SER A N 1
ATOM 705 C CA . SER A 1 87 ? -3.944 9.287 5.124 1.00 87.25 87 SER A CA 1
ATOM 706 C C . SER A 1 87 ? -5.129 8.338 5.302 1.00 87.25 87 SER A C 1
ATOM 708 O O . SER A 1 87 ? -5.884 8.499 6.251 1.00 87.25 87 SER A O 1
ATOM 710 N N . LEU A 1 88 ? -5.262 7.310 4.457 1.00 84.62 88 LEU A N 1
ATOM 711 C CA . LEU A 1 88 ? -6.337 6.321 4.593 1.00 84.62 88 LEU A CA 1
ATOM 712 C C . LEU A 1 88 ? -6.234 5.525 5.904 1.00 84.62 88 LEU A C 1
ATOM 714 O O . LEU A 1 88 ? -7.249 5.249 6.544 1.00 84.62 88 LEU A O 1
ATOM 718 N N . LEU A 1 89 ? -5.015 5.181 6.329 1.00 83.81 89 LEU A N 1
ATOM 719 C CA . LEU A 1 89 ? -4.781 4.510 7.609 1.00 83.81 89 LEU A CA 1
ATOM 720 C C . LEU A 1 89 ? -5.138 5.405 8.806 1.00 83.81 89 LEU A C 1
ATOM 722 O O . LEU A 1 89 ? -5.750 4.921 9.758 1.00 83.81 89 LEU A O 1
ATOM 726 N N . ASP A 1 90 ? -4.805 6.696 8.750 1.00 84.44 90 ASP A N 1
ATOM 727 C CA . ASP A 1 90 ? -5.173 7.686 9.772 1.00 84.44 90 ASP A CA 1
ATOM 728 C C . ASP A 1 90 ? -6.696 7.903 9.844 1.00 84.44 90 ASP A C 1
ATOM 730 O O . ASP A 1 90 ? -7.296 7.852 10.923 1.00 84.44 90 ASP A O 1
ATOM 734 N N . GLU A 1 91 ? -7.358 8.029 8.689 1.00 83.06 91 GLU A N 1
ATOM 735 C CA . GLU A 1 91 ? -8.818 8.113 8.594 1.00 83.06 91 GLU A CA 1
ATOM 736 C C . GLU A 1 91 ? -9.481 6.850 9.166 1.00 83.06 91 GLU A C 1
ATOM 738 O O . GLU A 1 91 ? -10.447 6.934 9.933 1.00 83.06 91 GLU A O 1
ATOM 743 N N . ALA A 1 92 ? -8.937 5.668 8.861 1.00 78.38 92 ALA A N 1
ATOM 744 C CA . ALA A 1 92 ? -9.416 4.400 9.401 1.00 78.38 92 ALA A CA 1
ATOM 745 C C . ALA A 1 92 ? -9.187 4.283 10.914 1.00 78.38 92 ALA A C 1
ATOM 747 O O . ALA A 1 92 ? -10.055 3.761 11.618 1.00 78.38 92 ALA A O 1
ATOM 748 N N . GLN A 1 93 ? -8.066 4.791 11.434 1.00 79.06 93 GLN A N 1
ATOM 749 C CA . GLN A 1 93 ? -7.794 4.847 12.871 1.00 79.06 93 GLN A CA 1
ATOM 750 C C . GLN A 1 93 ? -8.808 5.750 13.574 1.00 79.06 93 GLN A C 1
ATOM 752 O O . GLN A 1 93 ? -9.400 5.357 14.582 1.00 79.06 93 GLN A O 1
ATOM 757 N N . SER A 1 94 ? -9.045 6.936 13.019 1.00 77.56 94 SER A N 1
ATOM 758 C CA . SER A 1 94 ? -10.022 7.896 13.529 1.00 77.56 94 SER A CA 1
ATOM 759 C C . SER A 1 94 ? -11.439 7.314 13.512 1.00 77.56 94 SER A C 1
ATOM 761 O O . SER A 1 94 ? -12.164 7.407 14.505 1.00 77.56 94 SER A O 1
ATOM 763 N N . ALA A 1 95 ? -11.822 6.629 12.431 1.00 71.81 95 ALA A N 1
ATOM 764 C CA . ALA A 1 95 ? -13.105 5.939 12.330 1.00 71.81 95 ALA A CA 1
ATOM 765 C C . ALA A 1 95 ? -13.233 4.782 13.339 1.00 71.81 95 ALA A C 1
ATOM 767 O O . ALA A 1 95 ? -14.277 4.639 13.976 1.00 71.81 95 ALA A O 1
ATOM 768 N N . ALA A 1 96 ? -12.181 3.982 13.534 1.00 67.88 96 ALA A N 1
ATOM 769 C CA . ALA A 1 96 ? -12.164 2.899 14.518 1.00 67.88 96 ALA A CA 1
ATOM 770 C C . ALA A 1 96 ? -12.270 3.427 15.961 1.00 67.88 96 ALA A C 1
ATOM 772 O O . ALA A 1 96 ? -13.003 2.864 16.777 1.00 67.88 96 ALA A O 1
ATOM 773 N N . ALA A 1 97 ? -11.602 4.543 16.270 1.00 67.81 97 ALA A N 1
ATOM 774 C CA . ALA A 1 97 ? -11.688 5.205 17.571 1.00 67.81 97 ALA A CA 1
ATOM 775 C C . ALA A 1 97 ? -13.091 5.779 17.853 1.00 67.81 97 ALA A C 1
ATOM 777 O O . ALA A 1 97 ? -13.549 5.765 18.998 1.00 67.81 97 ALA A O 1
ATOM 778 N N . LEU A 1 98 ? -13.789 6.257 16.818 1.00 60.94 98 LEU A N 1
ATOM 779 C CA . LEU A 1 98 ? -15.173 6.727 16.917 1.00 60.94 98 LEU A CA 1
ATOM 780 C C . LEU A 1 98 ? -16.168 5.564 17.052 1.00 60.94 98 LEU A C 1
ATOM 782 O O . LEU A 1 98 ? -17.066 5.632 17.890 1.00 60.94 98 LEU A O 1
ATOM 786 N N . ALA A 1 99 ? -15.976 4.467 16.312 1.00 57.78 99 ALA A N 1
ATOM 787 C CA . ALA A 1 99 ? -16.801 3.262 16.433 1.00 57.78 99 ALA A CA 1
ATOM 788 C C . ALA A 1 99 ? -16.676 2.608 17.824 1.00 57.78 99 ALA A C 1
ATOM 790 O O . ALA A 1 99 ? -17.669 2.142 18.382 1.00 57.78 99 ALA A O 1
ATOM 791 N N . GLY A 1 100 ? -15.489 2.664 18.439 1.00 49.72 100 GLY A N 1
ATOM 792 C CA . GLY A 1 100 ? -15.256 2.220 19.818 1.00 49.72 100 GLY A CA 1
ATOM 793 C C . GLY A 1 100 ? -15.945 3.067 20.901 1.00 49.72 100 GLY A C 1
ATOM 794 O O . GLY A 1 100 ? -15.985 2.650 22.057 1.00 49.72 100 GLY A O 1
ATOM 795 N N . LYS A 1 101 ? -16.513 4.233 20.557 1.00 45.28 101 LYS A N 1
ATOM 796 C CA . LYS A 1 101 ? -17.291 5.086 21.477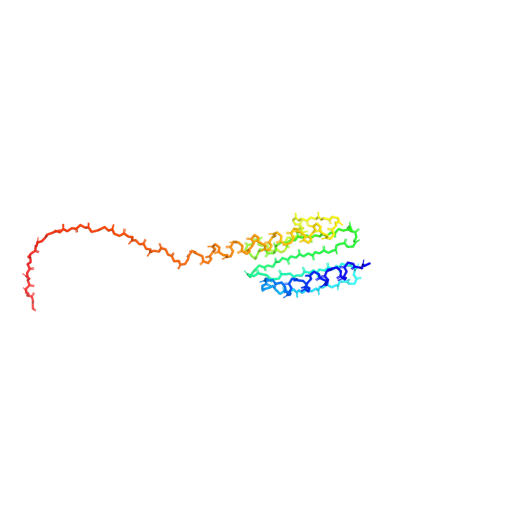 1.00 45.28 101 LYS A CA 1
ATOM 797 C C . LYS A 1 101 ? -18.808 4.914 21.369 1.00 45.28 101 LYS A C 1
ATOM 799 O O . LYS A 1 101 ? -19.515 5.397 22.247 1.00 45.28 101 LYS A O 1
ATOM 804 N N . SER A 1 102 ? -19.320 4.152 20.402 1.00 40.81 102 SER A N 1
ATOM 805 C CA . SER A 1 102 ? -20.752 3.800 20.323 1.00 40.81 102 SER A CA 1
ATOM 806 C C . SER A 1 102 ? -21.136 2.594 21.196 1.00 40.81 102 SER A C 1
ATOM 808 O O . SER A 1 102 ? -22.110 1.903 20.919 1.00 40.81 102 SER A O 1
ATOM 810 N N . GLY A 1 103 ? -20.372 2.341 22.263 1.00 44.84 103 GLY A N 1
ATOM 811 C CA . GLY A 1 103 ? -20.605 1.264 23.226 1.00 44.84 103 GLY A CA 1
ATOM 812 C C . GLY A 1 103 ? -20.829 1.726 24.667 1.00 44.84 103 GLY A C 1
ATOM 813 O O . GLY A 1 103 ? -20.800 0.883 25.553 1.00 44.84 103 GLY A O 1
ATOM 814 N N . PHE A 1 104 ? -21.015 3.023 24.942 1.00 47.41 104 PHE A N 1
ATOM 815 C CA . PHE A 1 104 ? -21.341 3.496 26.294 1.00 47.41 104 PHE A CA 1
ATOM 816 C C . PHE A 1 104 ? -22.119 4.815 26.236 1.00 47.41 104 PHE A C 1
ATOM 818 O O . PHE A 1 104 ? -21.539 5.881 26.039 1.00 47.41 104 PHE A O 1
ATOM 825 N N . GLY A 1 105 ? -23.445 4.744 26.381 1.00 43.75 105 GLY A N 1
ATOM 826 C CA . GLY A 1 105 ? -24.276 5.941 26.280 1.00 43.75 105 GLY A CA 1
ATOM 827 C C . GLY A 1 105 ? -25.781 5.802 26.496 1.00 43.75 105 GLY A C 1
ATOM 828 O O . GLY A 1 105 ? -26.460 6.804 26.333 1.00 43.75 105 GLY A O 1
ATOM 829 N N . GLU A 1 106 ? -26.331 4.659 26.925 1.00 43.94 106 GLU A N 1
ATOM 830 C CA . GLU A 1 106 ? -27.617 4.683 27.648 1.00 43.94 106 GLU A CA 1
ATOM 831 C C . GLU A 1 106 ? -27.349 5.099 29.100 1.00 43.94 106 GLU A C 1
ATOM 833 O O . GLU A 1 106 ? -27.470 4.341 30.056 1.00 43.94 106 GLU A O 1
ATOM 838 N N . GLN A 1 107 ? -26.907 6.343 29.260 1.00 44.34 107 GLN A N 1
ATOM 839 C CA . GLN A 1 107 ? -27.188 7.097 30.467 1.00 44.34 107 GLN A CA 1
ATOM 840 C C . GLN A 1 107 ? -28.415 7.929 30.129 1.00 44.34 107 GLN A C 1
ATOM 842 O O . GLN A 1 107 ? -28.314 8.948 29.454 1.00 44.34 107 GLN A O 1
ATOM 847 N N . THR A 1 108 ? -29.586 7.481 30.568 1.00 50.88 108 THR A N 1
ATOM 848 C CA . THR A 1 108 ? -30.737 8.363 30.747 1.00 50.88 108 THR A CA 1
ATOM 849 C C . THR A 1 108 ? -30.568 9.075 32.091 1.00 50.88 108 THR A C 1
ATOM 851 O O . THR A 1 108 ? -30.784 8.443 33.130 1.00 50.88 108 THR A O 1
ATOM 854 N N . PRO A 1 109 ? -30.168 10.359 32.143 1.00 46.81 109 PRO A N 1
ATOM 855 C CA . PRO A 1 109 ? -30.270 11.124 33.369 1.00 46.81 109 PRO A CA 1
ATOM 856 C C . PRO A 1 109 ? -31.717 11.592 33.582 1.00 46.81 109 PRO A C 1
ATOM 858 O O . PRO A 1 109 ? -32.300 12.279 32.752 1.00 46.81 109 PRO A O 1
ATOM 861 N N . VAL A 1 110 ? -32.233 11.219 34.753 1.00 50.97 110 VAL A N 1
ATOM 862 C CA . VAL A 1 110 ? -33.205 11.918 35.610 1.00 50.97 110 VAL A CA 1
ATOM 863 C C . VAL A 1 110 ? -34.537 12.399 35.011 1.00 50.97 110 VAL A C 1
ATOM 865 O O . VAL A 1 110 ? -34.649 13.417 34.339 1.00 50.97 110 VAL A O 1
ATOM 868 N N . GLY A 1 111 ? -35.599 11.739 35.468 1.00 41.47 111 GLY A N 1
ATOM 869 C CA . GLY A 1 111 ? -36.946 12.293 35.550 1.00 41.47 111 GLY A CA 1
ATOM 870 C C . GLY A 1 111 ? -37.602 11.869 36.861 1.00 41.47 111 GLY A C 1
ATOM 871 O O . GLY A 1 111 ? -38.502 11.039 36.864 1.00 41.47 111 GLY A O 1
ATOM 872 N N . THR A 1 112 ? -37.121 12.399 37.988 1.00 54.28 112 THR A N 1
ATOM 873 C CA . THR A 1 112 ? -37.852 12.361 39.262 1.00 54.28 112 THR A CA 1
ATOM 874 C C . THR A 1 112 ? -39.137 13.169 39.112 1.00 54.28 112 THR A C 1
ATOM 876 O O . THR A 1 112 ? -39.063 14.386 38.965 1.00 54.28 112 THR A O 1
ATOM 879 N N . VAL A 1 113 ? -40.299 12.529 39.255 1.00 55.38 113 VAL A N 1
ATOM 880 C CA . VAL A 1 113 ? -41.472 13.172 39.858 1.00 55.38 113 VAL A CA 1
ATOM 881 C C . VAL A 1 113 ? -42.130 12.238 40.866 1.00 55.38 113 VAL A C 1
ATOM 883 O O . VAL A 1 113 ? -42.260 11.033 40.680 1.00 55.38 113 VAL A O 1
ATOM 886 N N . HIS A 1 114 ? -42.449 12.869 41.982 1.00 44.66 114 HIS A N 1
ATOM 887 C CA . HIS A 1 114 ? -42.937 12.370 43.252 1.00 44.66 114 HIS A CA 1
ATOM 888 C C . HIS A 1 114 ? -44.477 12.374 43.260 1.00 44.66 114 HIS A C 1
ATOM 890 O O . HIS A 1 114 ? -45.075 13.282 42.687 1.00 44.66 114 HIS A O 1
ATOM 896 N N . GLY A 1 115 ? -45.090 11.450 44.009 1.00 40.00 115 GLY A N 1
ATOM 897 C CA . GLY A 1 115 ? -46.511 11.471 44.404 1.00 40.00 115 GLY A CA 1
ATOM 898 C C . GLY A 1 115 ? -47.404 10.528 43.582 1.00 40.00 115 GLY A C 1
ATOM 899 O O . GLY A 1 115 ? -47.230 10.409 42.381 1.00 40.00 115 GLY A O 1
ATOM 900 N N . ALA A 1 116 ? -48.392 9.822 44.125 1.00 41.53 116 ALA A N 1
ATOM 901 C CA . ALA A 1 116 ? -48.931 9.742 45.473 1.00 41.53 116 ALA A CA 1
ATOM 902 C C . ALA A 1 116 ? -49.787 8.456 45.579 1.00 41.53 116 ALA A C 1
ATOM 904 O O . ALA A 1 116 ? -50.331 8.002 44.578 1.00 41.53 116 ALA A O 1
ATOM 905 N N . ASP A 1 117 ? -49.855 7.901 46.790 1.00 46.44 117 ASP A N 1
ATOM 906 C CA . ASP A 1 117 ? -51.016 7.288 47.462 1.00 46.44 117 ASP A CA 1
ATOM 907 C C . ASP A 1 117 ? -52.099 6.535 46.645 1.00 46.44 117 ASP A C 1
ATOM 909 O O . ASP A 1 117 ? -52.775 7.106 45.791 1.00 46.44 117 ASP A O 1
ATOM 913 N N . GLY A 1 118 ? -52.356 5.264 46.994 1.00 45.50 118 GLY A N 1
ATOM 914 C CA . GLY A 1 118 ? -53.499 4.521 46.444 1.00 45.50 118 GLY A CA 1
ATOM 915 C C . GLY A 1 118 ? -53.579 3.029 46.785 1.00 45.50 118 GLY A C 1
ATOM 916 O O . GLY A 1 118 ? -53.434 2.184 45.912 1.00 45.50 118 GLY A O 1
ATOM 917 N N . 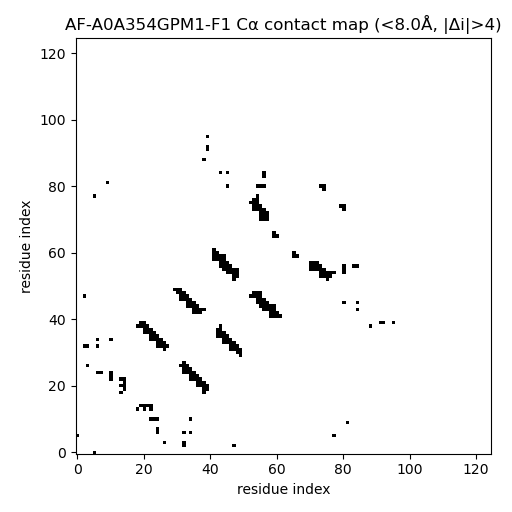ASN A 1 119 ? -53.805 2.723 48.063 1.00 44.34 119 ASN A N 1
ATOM 918 C CA . ASN A 1 119 ? -54.498 1.553 48.632 1.00 44.34 119 ASN A CA 1
ATOM 919 C C . ASN A 1 119 ? -55.163 0.543 47.651 1.00 44.34 119 ASN A C 1
ATOM 921 O O . ASN A 1 119 ? -55.992 0.949 46.839 1.00 44.34 119 ASN A O 1
ATOM 925 N N . ARG A 1 120 ? -54.956 -0.774 47.856 1.00 45.72 120 ARG A N 1
ATOM 926 C CA . ARG A 1 120 ? -56.015 -1.737 48.271 1.00 45.72 120 ARG A CA 1
ATOM 927 C C . ARG A 1 120 ? -55.605 -3.201 48.066 1.00 45.72 120 ARG A C 1
ATOM 929 O O . ARG A 1 120 ? -55.451 -3.687 46.951 1.00 45.72 120 ARG A O 1
ATOM 936 N N . ALA A 1 121 ? -55.516 -3.905 49.191 1.00 51.78 121 ALA A N 1
ATOM 937 C CA . ALA A 1 121 ? -55.503 -5.356 49.283 1.00 51.78 121 ALA A CA 1
ATOM 938 C C . ALA A 1 121 ? -56.793 -5.972 48.718 1.00 51.78 121 ALA A C 1
ATOM 940 O O . ALA A 1 121 ? -57.886 -5.479 49.004 1.00 51.78 121 ALA A O 1
ATOM 941 N N . VAL A 1 122 ? -56.666 -7.101 48.021 1.00 53.69 122 VAL A N 1
ATOM 942 C CA . VAL A 1 122 ? -57.715 -8.122 47.941 1.00 53.69 122 VAL A CA 1
ATOM 943 C C . VAL A 1 122 ? -57.078 -9.507 48.033 1.00 53.69 122 VAL A C 1
ATOM 945 O O . VAL A 1 122 ? -56.392 -9.972 47.129 1.00 53.69 122 VAL A O 1
ATOM 948 N N . SER A 1 123 ? -57.307 -10.142 49.179 1.00 45.41 123 SER A N 1
ATOM 949 C CA . SER A 1 123 ? -57.367 -11.594 49.307 1.00 45.41 123 SER A CA 1
ATOM 950 C C . SER A 1 123 ? -58.548 -12.124 48.491 1.00 45.41 123 SER A C 1
ATOM 952 O O . SER A 1 123 ? -59.564 -11.435 48.424 1.00 45.41 123 SER A O 1
ATOM 954 N N . SER A 1 124 ? -58.397 -13.329 47.928 1.00 54.47 124 SER A N 1
ATOM 955 C CA . SER A 1 124 ? -59.406 -14.400 47.791 1.00 54.47 124 SER A CA 1
ATOM 956 C C . SER A 1 124 ? -59.096 -15.268 46.567 1.00 54.47 124 SER A C 1
ATOM 958 O O . SER A 1 124 ? -59.407 -14.861 45.452 1.00 54.47 124 SER A O 1
ATOM 960 N N . GLN A 1 125 ? -58.549 -16.469 46.779 1.00 47.75 125 GLN A N 1
ATOM 961 C CA . GLN A 1 125 ? -59.260 -17.726 46.505 1.00 47.75 125 GLN A CA 1
ATOM 962 C C . GLN A 1 125 ? -58.565 -18.903 47.192 1.00 47.75 125 GLN A C 1
ATOM 964 O O . GLN A 1 125 ? -57.316 -18.883 47.260 1.00 47.75 125 GLN A O 1
#